Protein AF-A0A5K0WPI0-F1 (afdb_monomer)

Organism: NCBI:txid210225

Solvent-accessible surface area (backbone atoms only — not comparable to full-atom values): 2206 Å² total; per-residue (Å²): 132,89,59,68,48,77,47,65,37,92,82,14,33,38,37,29,28,35,68,88,76,67,44,78,77,41,81,47,74,51,100,52,76,61,114

Nearest PDB structures (foldseek):
  4cy3-assembly1_A  TM=8.399E-01  e=5.632E-01  Drosophila melanogaster
  8ok1-assembly1_A  TM=8.424E-01  e=7.225E-01  Mus musculus
  3n0e-assembly1_A  TM=8.334E-01  e=8.710E-01  Homo sapiens
  4v6i-assembly1_Aa  TM=8.501E-01  e=8.710E-01  Saccharomyces cerevisiae
  4nsx-assembly1_A  TM=8.840E-01  e=1.434E+00  Saccharomyces cerevisiae S288C

Radius of gyration: 10.43 Å; Cα contacts (8 Å, |Δi|>4): 67; chains: 1; bounding box: 23×24×20 Å

Secondary structure (DSSP, 8-state):
---EEEEE-TTSEEEEEETTT--EEEEEE-SS---

Structure (mmCIF, N/CA/C/O backbone):
data_AF-A0A5K0WPI0-F1
#
_entry.id   AF-A0A5K0WPI0-F1
#
loop_
_atom_site.group_PDB
_atom_site.id
_atom_site.type_symbol
_atom_site.label_atom_id
_atom_site.label_a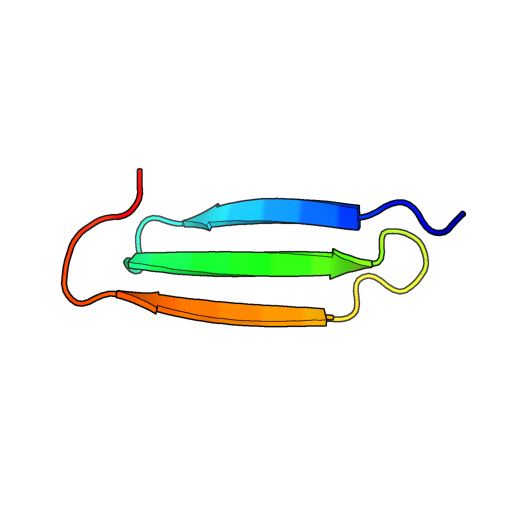lt_id
_atom_site.label_comp_id
_atom_site.label_asym_id
_atom_site.label_entity_id
_atom_site.label_seq_id
_atom_site.pdbx_PDB_ins_code
_atom_site.Cartn_x
_atom_site.Cartn_y
_atom_site.Cartn_z
_atom_site.occupancy
_atom_site.B_iso_or_equiv
_atom_site.auth_seq_id
_atom_site.auth_comp_id
_atom_site.auth_asym_id
_atom_site.auth_atom_id
_atom_site.pdbx_PDB_model_num
ATOM 1 N N . GLY A 1 1 ? -9.187 19.729 4.173 1.00 63.59 1 GLY A N 1
ATOM 2 C CA . GLY A 1 1 ? -8.632 18.800 3.169 1.00 63.59 1 GLY A CA 1
ATOM 3 C C . GLY A 1 1 ? -8.147 17.576 3.906 1.00 63.59 1 GLY A C 1
ATOM 4 O O . GLY A 1 1 ? -7.554 17.766 4.958 1.00 63.59 1 GLY A O 1
ATOM 5 N N . SER A 1 2 ? -8.457 16.369 3.425 1.00 83.06 2 SER A N 1
ATOM 6 C CA . SER A 1 2 ? -8.044 15.125 4.097 1.00 83.06 2 SER A CA 1
ATOM 7 C C . SER A 1 2 ? -6.520 14.984 4.024 1.00 83.06 2 SER A C 1
ATOM 9 O O . SER A 1 2 ? -5.911 15.254 2.982 1.00 83.06 2 SER A O 1
ATOM 11 N N . ILE A 1 3 ? -5.904 14.661 5.161 1.00 94.94 3 ILE A N 1
ATOM 12 C CA . ILE A 1 3 ? -4.462 14.444 5.260 1.00 94.94 3 ILE A CA 1
ATOM 13 C C . ILE A 1 3 ? -4.182 13.028 4.756 1.00 94.94 3 ILE A C 1
ATOM 15 O O . ILE A 1 3 ? -4.944 12.090 4.996 1.00 94.94 3 ILE A O 1
ATOM 19 N N . ARG A 1 4 ? -3.085 12.877 4.015 1.00 95.50 4 ARG A N 1
ATOM 20 C CA . ARG A 1 4 ? -2.658 11.592 3.467 1.00 95.50 4 ARG A CA 1
ATOM 21 C C . ARG A 1 4 ? -1.205 11.343 3.807 1.00 95.50 4 ARG A C 1
ATOM 23 O O . ARG A 1 4 ? -0.395 12.268 3.775 1.00 95.50 4 ARG A O 1
ATOM 30 N N . ILE A 1 5 ? -0.887 10.090 4.096 1.00 95.44 5 ILE A N 1
ATOM 31 C CA . ILE A 1 5 ? 0.482 9.630 4.326 1.00 95.44 5 ILE A CA 1
ATOM 32 C C . ILE A 1 5 ? 0.882 8.739 3.161 1.00 95.44 5 ILE A C 1
ATOM 34 O O . ILE A 1 5 ? 0.128 7.855 2.760 1.00 95.44 5 ILE A O 1
ATOM 38 N N . MET A 1 6 ? 2.078 8.974 2.632 1.00 96.19 6 MET A N 1
ATOM 39 C CA . MET A 1 6 ? 2.692 8.147 1.603 1.00 96.19 6 MET A CA 1
ATOM 40 C C . MET A 1 6 ? 3.862 7.386 2.219 1.00 96.19 6 MET A C 1
ATOM 42 O O . MET A 1 6 ? 4.702 7.988 2.885 1.00 96.19 6 MET A O 1
ATOM 46 N N . THR A 1 7 ? 3.918 6.076 1.996 1.00 95.25 7 THR A N 1
ATOM 47 C CA . THR A 1 7 ? 5.024 5.226 2.451 1.00 95.25 7 THR A CA 1
ATOM 48 C C . THR A 1 7 ? 5.657 4.522 1.257 1.00 95.25 7 THR A C 1
ATOM 50 O O . THR A 1 7 ? 4.944 4.027 0.383 1.00 95.25 7 THR A O 1
ATOM 53 N N . ALA A 1 8 ? 6.987 4.456 1.232 1.00 95.50 8 ALA A N 1
ATOM 54 C CA . ALA A 1 8 ? 7.749 3.577 0.354 1.00 95.50 8 ALA A CA 1
ATOM 55 C C . ALA A 1 8 ? 8.294 2.432 1.208 1.00 95.50 8 ALA A C 1
ATOM 57 O O . ALA A 1 8 ? 8.949 2.667 2.222 1.00 95.50 8 ALA A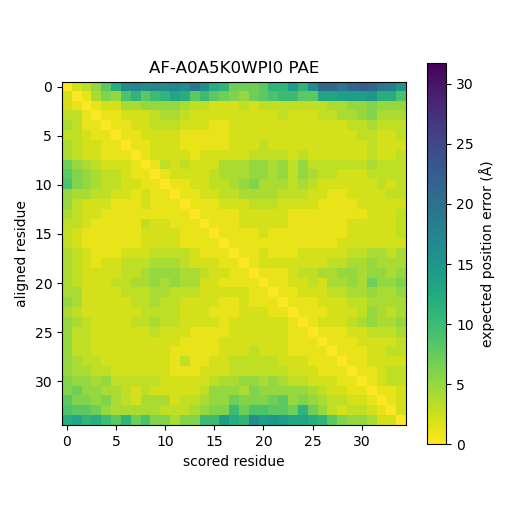 O 1
ATOM 58 N N . ASN A 1 9 ? 7.962 1.201 0.834 1.00 88.50 9 ASN A N 1
ATOM 59 C CA . ASN A 1 9 ? 8.310 0.011 1.596 1.00 88.50 9 ASN A CA 1
ATOM 60 C C . ASN A 1 9 ? 9.333 -0.838 0.815 1.00 88.50 9 ASN A C 1
ATOM 62 O O . ASN A 1 9 ? 9.440 -0.755 -0.411 1.00 88.50 9 ASN A O 1
ATOM 66 N N . ASN A 1 10 ? 10.073 -1.697 1.523 1.00 91.50 10 ASN A N 1
ATOM 67 C CA . ASN A 1 10 ? 11.103 -2.569 0.932 1.00 91.50 10 ASN A CA 1
ATOM 68 C C . ASN A 1 10 ? 10.548 -3.671 0.008 1.00 91.50 10 ASN A C 1
ATOM 70 O O . ASN A 1 10 ? 11.320 -4.376 -0.633 1.00 91.50 10 ASN A O 1
ATOM 74 N N . ASP A 1 11 ? 9.228 -3.816 -0.088 1.00 93.69 11 ASP A N 1
ATOM 75 C CA . ASP A 1 11 ? 8.538 -4.708 -1.026 1.00 93.69 11 ASP A CA 1
ATOM 76 C C . ASP A 1 11 ? 8.371 -4.091 -2.426 1.00 93.69 11 ASP A C 1
ATOM 78 O O . ASP A 1 11 ? 7.570 -4.574 -3.221 1.00 93.69 11 ASP A O 1
ATOM 82 N N . ALA A 1 12 ? 9.112 -3.015 -2.717 1.00 94.75 12 ALA A N 1
ATOM 83 C CA . ALA A 1 12 ? 9.014 -2.241 -3.950 1.00 94.75 12 ALA A CA 1
ATOM 84 C C . ALA A 1 12 ? 7.612 -1.659 -4.207 1.00 94.75 12 ALA A C 1
ATOM 86 O O . ALA A 1 12 ? 7.260 -1.350 -5.349 1.00 94.75 12 ALA A O 1
ATOM 87 N N . CYS A 1 13 ? 6.812 -1.477 -3.150 1.00 95.81 13 CYS A N 1
ATOM 88 C CA . CYS A 1 13 ? 5.492 -0.882 -3.251 1.00 95.81 13 CYS A CA 1
ATOM 89 C C . CYS A 1 13 ? 5.402 0.439 -2.480 1.00 95.81 13 CYS A C 1
ATOM 91 O O . CYS A 1 13 ? 5.895 0.608 -1.361 1.00 95.81 13 CYS A O 1
ATOM 93 N N . VAL A 1 14 ? 4.692 1.376 -3.094 1.00 96.62 14 VAL A N 1
ATOM 94 C CA . VAL A 1 14 ? 4.313 2.663 -2.532 1.00 96.62 14 VAL A CA 1
ATOM 95 C C . VAL A 1 14 ? 2.839 2.618 -2.172 1.00 96.62 14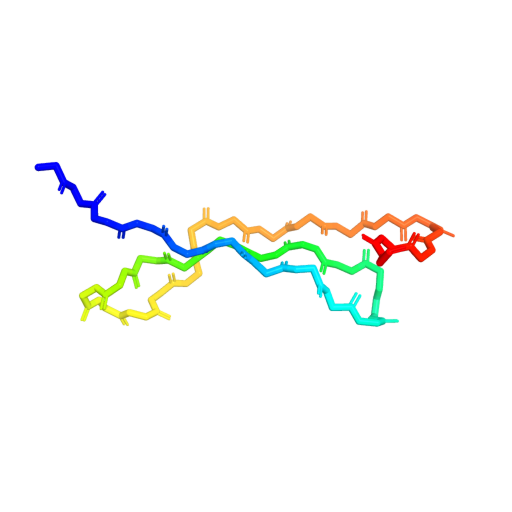 VAL A C 1
ATOM 97 O O . VAL A 1 14 ? 1.999 2.214 -2.983 1.00 96.62 14 VAL A O 1
ATOM 100 N N . ARG A 1 15 ? 2.515 3.047 -0.954 1.00 96.69 15 ARG A N 1
ATOM 101 C CA . ARG A 1 15 ? 1.145 3.074 -0.438 1.00 96.69 15 ARG A CA 1
ATOM 102 C C . ARG A 1 15 ? 0.761 4.482 -0.026 1.00 96.69 15 ARG A C 1
ATOM 104 O O . ARG A 1 15 ? 1.581 5.219 0.512 1.00 96.69 15 ARG A O 1
ATOM 111 N N . ILE A 1 16 ? -0.492 4.838 -0.280 1.00 96.81 16 ILE A N 1
ATOM 112 C CA . ILE A 1 16 ? -1.096 6.091 0.168 1.00 96.81 16 ILE A CA 1
ATOM 113 C C . ILE A 1 16 ? -2.227 5.734 1.117 1.00 96.81 16 ILE A C 1
ATOM 115 O O . ILE A 1 16 ? -3.134 4.994 0.738 1.00 96.81 16 ILE A O 1
ATOM 119 N N . PHE A 1 17 ? -2.184 6.280 2.323 1.00 96.62 17 PHE A N 1
ATOM 120 C CA . PHE A 1 17 ? -3.201 6.092 3.347 1.00 96.62 17 PHE A CA 1
ATOM 121 C C . PHE A 1 17 ? -3.929 7.404 3.607 1.00 96.62 17 PHE A C 1
ATOM 123 O O . PHE A 1 17 ? -3.298 8.459 3.690 1.00 96.62 17 PHE A O 1
ATOM 130 N N . ASP A 1 18 ? -5.248 7.336 3.756 1.00 95.62 18 ASP A N 1
ATOM 131 C CA . ASP A 1 18 ? -6.005 8.402 4.409 1.00 95.62 18 ASP A CA 1
ATOM 132 C C . ASP A 1 18 ? -5.738 8.354 5.919 1.00 95.62 18 ASP A C 1
ATOM 134 O O . ASP A 1 18 ? -5.754 7.279 6.512 1.00 95.62 18 ASP A O 1
ATOM 138 N N . THR A 1 19 ? -5.461 9.491 6.556 1.00 94.31 19 THR A N 1
ATOM 139 C CA . THR A 1 19 ? -5.050 9.491 7.972 1.00 94.31 19 THR A CA 1
ATOM 140 C C . THR A 1 19 ? -6.191 9.321 8.960 1.00 94.31 19 THR A C 1
ATOM 142 O O . THR A 1 19 ? -5.935 9.013 10.118 1.00 94.31 19 THR A O 1
ATOM 145 N N . GLU A 1 20 ? -7.432 9.576 8.549 1.00 94.00 20 GLU A N 1
ATOM 146 C CA . GLU A 1 20 ? -8.586 9.480 9.447 1.00 94.00 20 GLU A CA 1
ATOM 147 C C . GLU A 1 20 ? -9.069 8.034 9.540 1.00 94.00 20 GLU A C 1
ATOM 149 O O . GLU A 1 20 ? -9.339 7.517 10.621 1.00 94.00 20 GLU A O 1
ATOM 154 N N . SER A 1 21 ? -9.138 7.365 8.392 1.00 93.88 21 SER A N 1
ATOM 155 C CA . SER A 1 21 ? -9.639 5.997 8.266 1.00 93.88 21 SER A CA 1
ATOM 156 C C . SER A 1 21 ? -8.542 4.936 8.195 1.00 93.88 21 SER A C 1
ATOM 158 O O . SER A 1 21 ? -8.850 3.748 8.268 1.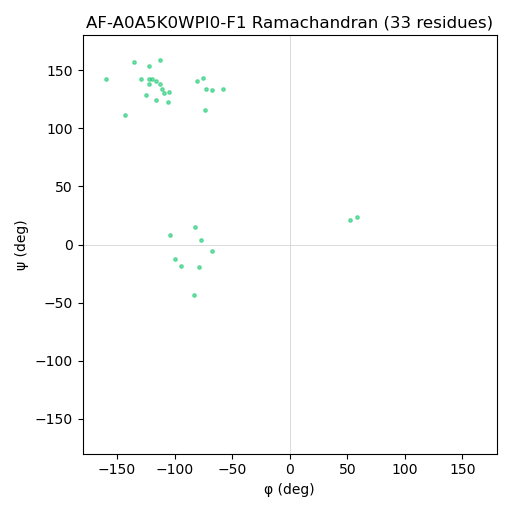00 93.88 21 SER A O 1
ATOM 160 N N . PHE A 1 22 ? -7.281 5.338 7.991 1.00 90.75 22 PHE A N 1
ATOM 161 C CA . PHE A 1 22 ? -6.159 4.448 7.654 1.00 90.75 22 PHE A CA 1
ATOM 162 C C . PHE A 1 22 ? -6.441 3.539 6.446 1.00 90.75 22 PHE A C 1
ATOM 164 O O . PHE A 1 22 ? -5.792 2.510 6.253 1.00 90.75 22 PHE A O 1
ATOM 171 N N . SER A 1 23 ? -7.403 3.923 5.603 1.00 95.00 23 SER A N 1
ATOM 172 C CA . SER A 1 23 ? -7.740 3.193 4.388 1.00 95.00 23 SER A CA 1
ATOM 173 C C . SER A 1 23 ? -6.687 3.428 3.306 1.00 95.00 23 SER A C 1
ATOM 175 O O . SER A 1 23 ? -6.157 4.533 3.158 1.00 95.00 23 SER A O 1
ATOM 177 N N . ILE A 1 24 ? -6.387 2.386 2.528 1.00 95.44 24 ILE A N 1
ATOM 178 C CA . ILE A 1 24 ? -5.481 2.493 1.381 1.00 95.44 24 ILE A CA 1
ATOM 179 C C . ILE A 1 24 ? -6.212 3.228 0.256 1.00 95.44 24 ILE A C 1
ATOM 181 O O . ILE A 1 24 ? -7.189 2.731 -0.297 1.00 95.44 24 ILE A O 1
ATOM 185 N N . GLN A 1 25 ? -5.705 4.402 -0.096 1.00 95.75 25 GLN A N 1
ATOM 186 C CA . GLN A 1 25 ? -6.180 5.233 -1.204 1.00 95.75 25 GLN A CA 1
ATOM 187 C C . GLN A 1 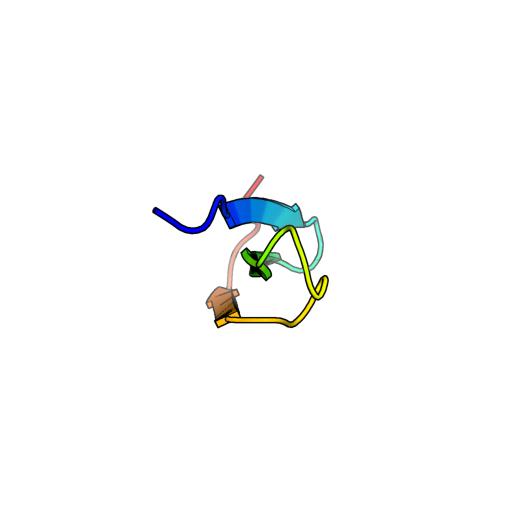25 ? -5.385 4.982 -2.494 1.00 95.75 25 GLN A C 1
ATOM 189 O O . GLN A 1 25 ? -5.843 5.319 -3.582 1.00 95.75 25 GLN A O 1
ATOM 194 N N . GLY A 1 26 ? -4.192 4.391 -2.392 1.00 95.69 26 GLY A N 1
ATOM 195 C CA . GLY A 1 26 ? -3.357 4.055 -3.543 1.00 95.69 26 GLY A CA 1
ATOM 196 C C . GLY A 1 26 ? -2.322 2.986 -3.213 1.00 95.69 26 GLY A C 1
ATOM 197 O O . GLY A 1 26 ? -1.768 2.975 -2.113 1.00 95.69 26 GLY A O 1
ATOM 198 N N . HIS A 1 27 ? -2.070 2.096 -4.171 1.00 96.62 27 HIS A N 1
ATOM 199 C CA . HIS A 1 27 ? -1.103 1.008 -4.059 1.00 96.62 27 HIS A CA 1
ATOM 200 C C . HIS A 1 27 ? -0.418 0.797 -5.410 1.00 96.62 27 HIS A C 1
ATOM 202 O O . HIS A 1 27 ? -1.055 0.378 -6.375 1.00 96.62 2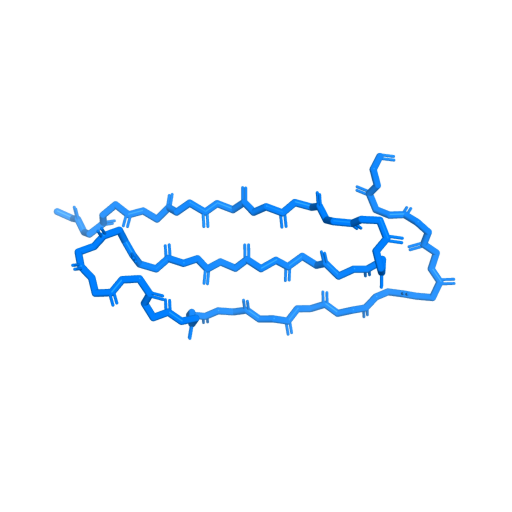7 HIS A O 1
ATOM 208 N N . PHE A 1 28 ? 0.873 1.112 -5.476 1.00 96.31 28 PHE A N 1
ATOM 209 C CA . PHE A 1 28 ? 1.676 1.032 -6.694 1.00 96.31 28 PHE A CA 1
ATOM 210 C C . PHE A 1 28 ? 2.887 0.160 -6.423 1.00 96.31 28 PHE A C 1
ATOM 212 O O . PHE A 1 28 ? 3.596 0.413 -5.456 1.00 96.31 28 PHE A O 1
ATOM 219 N N . CYS A 1 29 ? 3.136 -0.831 -7.270 1.00 95.94 29 CYS A N 1
ATOM 220 C CA . CYS A 1 29 ? 4.286 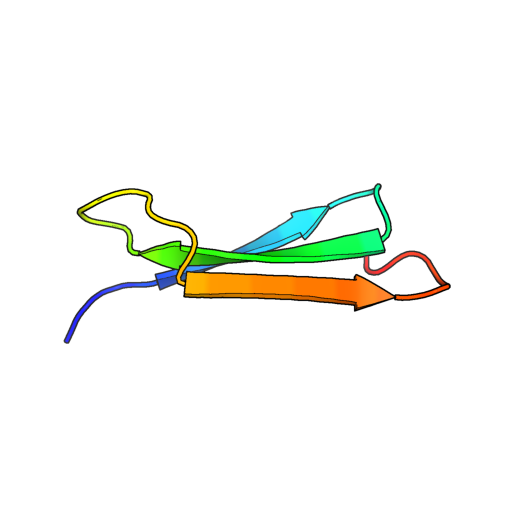-1.715 -7.133 1.00 95.94 29 CYS A CA 1
ATOM 221 C C . CYS A 1 29 ? 5.175 -1.613 -8.366 1.00 95.94 29 CYS A C 1
ATOM 223 O O . CYS A 1 29 ? 4.689 -1.478 -9.491 1.00 95.9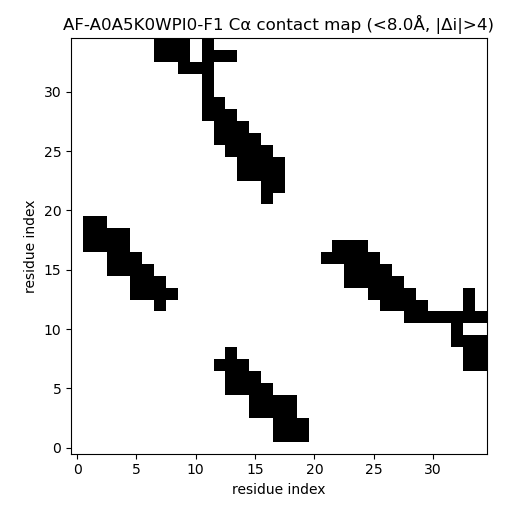4 29 CYS A O 1
ATOM 225 N N . PHE A 1 30 ? 6.477 -1.670 -8.130 1.00 94.31 30 PHE A N 1
ATOM 226 C CA . PHE A 1 30 ? 7.507 -1.454 -9.131 1.00 94.31 30 PHE A CA 1
ATOM 227 C C . PHE A 1 30 ? 8.414 -2.686 -9.213 1.00 94.31 30 PHE A C 1
ATOM 229 O O . PHE A 1 30 ? 8.564 -3.408 -8.229 1.00 94.31 30 PHE A O 1
ATOM 236 N N . PRO A 1 31 ? 9.049 -2.947 -10.367 1.00 94.38 31 PRO A N 1
ATOM 237 C CA . PRO A 1 31 ? 9.978 -4.065 -10.497 1.00 94.38 31 PRO A CA 1
ATOM 238 C C . PRO A 1 31 ? 11.363 -3.798 -9.870 1.00 94.38 31 PRO A C 1
ATOM 240 O O . PRO A 1 31 ? 12.249 -4.639 -9.985 1.00 94.38 31 PRO A O 1
ATOM 243 N N . TRP A 1 32 ? 11.568 -2.651 -9.213 1.00 91.81 32 TRP A N 1
ATOM 244 C CA . TRP A 1 32 ? 12.803 -2.275 -8.515 1.00 91.81 32 TRP A CA 1
ATOM 245 C C . TRP A 1 32 ? 12.495 -1.672 -7.138 1.00 91.81 32 TRP A C 1
ATOM 247 O O . TRP A 1 32 ? 11.403 -1.153 -6.916 1.00 91.81 32 TRP A O 1
ATOM 257 N N . CYS A 1 33 ? 13.462 -1.716 -6.216 1.00 84.81 33 CYS A N 1
ATOM 258 C CA . CYS A 1 33 ? 13.326 -1.143 -4.874 1.00 84.81 33 CYS A CA 1
ATOM 259 C C . CYS A 1 33 ? 13.015 0.363 -4.933 1.00 84.81 33 CYS A C 1
ATOM 261 O O . CYS A 1 33 ? 13.671 1.094 -5.669 1.00 84.81 33 CYS A O 1
ATOM 263 N N . VAL A 1 34 ? 12.041 0.823 -4.140 1.00 84.00 34 VAL A N 1
ATOM 264 C CA . VAL A 1 34 ? 11.534 2.215 -4.170 1.00 84.00 34 VAL A CA 1
ATOM 265 C C . VAL A 1 34 ? 12.043 3.057 -2.985 1.00 84.00 34 VAL A C 1
ATOM 267 O O . VAL A 1 34 ? 11.579 4.173 -2.773 1.00 84.00 34 VAL A O 1
ATOM 270 N N . ASN A 1 35 ? 12.978 2.510 -2.203 1.00 77.81 35 ASN A N 1
ATOM 271 C CA . ASN A 1 35 ? 13.622 3.196 -1.080 1.00 77.81 35 ASN A CA 1
ATOM 272 C C . ASN A 1 35 ? 14.790 4.074 -1.539 1.00 77.81 35 ASN A C 1
ATOM 274 O O . ASN A 1 35 ? 15.562 3.590 -2.398 1.00 77.81 35 ASN A O 1
#

Foldseek 3Di:
DFDWDWDFDQQQKIFIAGPVVRDTPDIDHDPDRPD

Sequence (35 aa):
GSIRIMTANNDACVRIFDT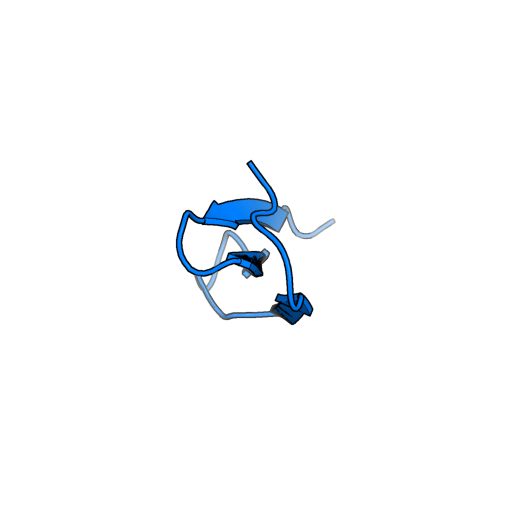ESFSIQGHFCFPWCVN

pLDDT: mean 92.48, std 6.63, range [63.59, 96.81]

Mean predicted aligned error: 3.18 Å